Protein AF-A0AAW7X7C7-F1 (afdb_monomer_lite)

Secondary structure (DSSP, 8-state):
--S--EEEEEEEEEESSSPPSTT---EEEEEEEEEE-SSHHHHHHHHHHHHHHHS-TTEEEEEEEEEEE---SS--TT----------SS-HHHHHHHHT--S-PPP-

pLDDT: mean 92.14, std 9.25, range [47.25, 98.38]

Organism: NCBI:txid86304

Sequence (108 aa):
MNKEPFYAAKCLYRHDQLEPIESKSFVYEERIILIQADDFDSAIKKAEKEAREYADSGTVYLEYLNVFHLYEYILHNGSELYSEMRSSDLESDEYISKFYDTGCEHSQ

Foldseek 3Di:
DQLAQKKKKWWKKWFQPDDWPDPDDTDMDTDIDIAGHPDDVRRVVVNVVVLVVVCPDGMDTPPDMDMGGQSDNDDDVPGDRDDDDDDDPDDDVCVCCVPPVVVGDDDD

Structure (mmCIF, N/CA/C/O backbone):
data_AF-A0AAW7X7C7-F1
#
_entry.id   AF-A0AAW7X7C7-F1
#
loop_
_atom_site.group_PDB
_atom_site.id
_atom_site.type_symbol
_atom_site.label_atom_id
_atom_site.label_alt_id
_atom_site.label_comp_id
_atom_site.label_asym_id
_atom_site.label_entity_id
_atom_site.label_seq_id
_atom_site.pdbx_PDB_ins_code
_atom_site.Cartn_x
_atom_site.Cartn_y
_atom_site.Cartn_z
_atom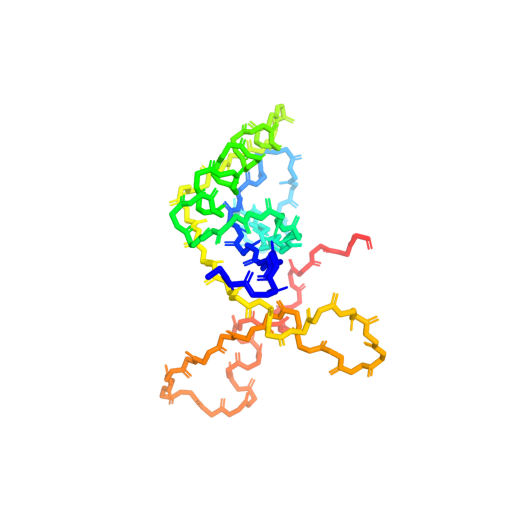_site.occupancy
_atom_site.B_iso_or_equiv
_atom_site.auth_seq_id
_atom_site.auth_comp_id
_atom_site.auth_asym_id
_atom_site.auth_atom_id
_atom_site.pdbx_PDB_model_num
ATOM 1 N N . MET A 1 1 ? -20.749 6.878 17.804 1.00 47.25 1 MET A N 1
ATOM 2 C CA . MET A 1 1 ? -19.424 6.411 18.250 1.00 47.25 1 MET A CA 1
ATOM 3 C C . MET A 1 1 ? -19.140 5.171 17.427 1.00 47.25 1 MET A C 1
ATOM 5 O O . MET A 1 1 ? -19.844 4.183 17.619 1.00 47.25 1 MET A O 1
ATOM 9 N N . ASN A 1 2 ? -18.273 5.281 16.415 1.00 51.31 2 ASN A N 1
ATOM 10 C CA . ASN A 1 2 ? -17.925 4.137 15.571 1.00 51.31 2 ASN A CA 1
ATOM 11 C C . ASN A 1 2 ? -17.322 3.064 16.481 1.00 51.31 2 ASN A C 1
ATOM 13 O O . ASN A 1 2 ? -16.465 3.367 17.308 1.00 51.31 2 ASN A O 1
ATOM 17 N N . LYS A 1 3 ? -17.869 1.847 16.430 1.00 59.78 3 LYS A N 1
ATOM 18 C CA . LYS A 1 3 ? -17.466 0.766 17.339 1.00 59.78 3 LYS A CA 1
ATOM 19 C C . LYS A 1 3 ? -16.135 0.130 16.938 1.00 59.78 3 LYS A C 1
ATOM 21 O O . LYS A 1 3 ? -15.503 -0.487 17.789 1.00 59.78 3 LYS A O 1
ATOM 26 N N . GLU A 1 4 ? -15.702 0.315 15.695 1.00 71.31 4 GLU A N 1
ATOM 27 C CA . GLU A 1 4 ? -14.445 -0.224 15.181 1.00 71.31 4 GLU A CA 1
ATOM 28 C C . GLU A 1 4 ? -13.435 0.907 14.932 1.00 71.31 4 GLU A C 1
ATOM 30 O O . GLU A 1 4 ? -13.618 1.685 13.993 1.00 71.31 4 GLU A O 1
ATOM 35 N N . PRO A 1 5 ? -12.378 1.029 15.757 1.00 85.25 5 PRO A N 1
ATOM 36 C CA . PRO A 1 5 ? -11.422 2.126 15.656 1.00 85.25 5 PRO A CA 1
ATOM 37 C C . PRO A 1 5 ? -10.255 1.823 14.705 1.00 85.25 5 PRO A C 1
ATOM 39 O O . PRO A 1 5 ? -9.243 2.511 14.775 1.00 85.25 5 PRO A O 1
ATOM 42 N N . PHE A 1 6 ? -10.316 0.771 13.887 1.00 92.88 6 PHE A N 1
ATOM 43 C CA . PHE A 1 6 ? -9.170 0.311 13.104 1.00 92.88 6 PHE A CA 1
ATOM 44 C C . PHE A 1 6 ? -9.314 0.638 11.624 1.00 92.88 6 PHE A C 1
ATOM 46 O O . PHE A 1 6 ? -10.373 0.475 11.029 1.00 92.88 6 PHE A O 1
ATOM 53 N N . TYR A 1 7 ? -8.218 1.080 11.027 1.00 94.88 7 TYR A N 1
ATOM 54 C CA . TYR A 1 7 ? -8.118 1.427 9.620 1.00 94.88 7 TYR A CA 1
ATOM 55 C C . TYR A 1 7 ? -6.813 0.858 9.075 1.00 94.88 7 TYR A C 1
ATOM 57 O O . TYR A 1 7 ? -5.805 0.866 9.777 1.00 94.88 7 TYR A O 1
ATOM 65 N N . ALA A 1 8 ? -6.802 0.388 7.837 1.00 96.38 8 ALA A N 1
ATOM 66 C CA . ALA A 1 8 ? -5.574 0.123 7.114 1.00 96.38 8 ALA A CA 1
ATOM 67 C C . ALA A 1 8 ? -5.221 1.339 6.270 1.00 96.38 8 ALA A C 1
ATOM 69 O O . ALA A 1 8 ? -6.094 1.959 5.666 1.00 96.38 8 ALA A O 1
ATOM 70 N N . ALA A 1 9 ? -3.942 1.671 6.216 1.00 97.75 9 ALA A N 1
ATOM 71 C CA . ALA A 1 9 ? -3.419 2.741 5.389 1.00 97.75 9 ALA A CA 1
ATOM 72 C C . ALA A 1 9 ? -2.394 2.163 4.416 1.00 97.75 9 ALA A C 1
ATOM 74 O O . ALA A 1 9 ? -1.348 1.684 4.850 1.00 97.75 9 ALA A O 1
ATOM 75 N N . LYS A 1 10 ? -2.709 2.202 3.116 1.00 98.00 10 LYS A N 1
ATOM 76 C CA . LYS A 1 10 ? -1.768 1.928 2.026 1.00 98.00 10 LYS A CA 1
ATOM 77 C C . LYS A 1 10 ? -1.024 3.218 1.689 1.00 98.00 10 LYS A C 1
ATOM 79 O O . LYS A 1 10 ? -1.645 4.187 1.249 1.00 98.00 10 LYS A O 1
ATOM 84 N N . CYS A 1 11 ? 0.290 3.199 1.862 1.00 97.50 11 CYS A N 1
ATOM 85 C CA . CYS A 1 11 ? 1.205 4.301 1.582 1.00 97.50 11 CYS A CA 1
ATOM 86 C C . CYS A 1 11 ? 2.189 3.891 0.480 1.00 97.50 11 CYS A C 1
ATOM 88 O O . CYS A 1 11 ? 2.562 2.718 0.395 1.00 97.50 11 CYS A O 1
ATOM 90 N N . LEU A 1 12 ? 2.627 4.852 -0.340 1.00 97.88 12 LEU A N 1
ATOM 91 C CA . LEU A 1 12 ? 3.636 4.615 -1.377 1.00 97.88 12 LEU A CA 1
ATOM 92 C C . LEU A 1 12 ? 4.947 5.329 -1.075 1.00 97.88 12 LEU A C 1
ATOM 94 O O . LEU A 1 12 ? 4.960 6.517 -0.736 1.00 97.88 12 LEU A O 1
ATOM 98 N N . TYR A 1 13 ? 6.045 4.615 -1.289 1.00 97.62 13 TYR A N 1
ATOM 99 C CA . TYR A 1 13 ? 7.394 5.119 -1.076 1.00 97.62 13 TYR A CA 1
ATOM 100 C C . TYR A 1 13 ? 8.290 4.842 -2.275 1.00 97.62 13 TYR A C 1
ATOM 102 O O . TYR A 1 13 ? 8.081 3.874 -3.005 1.00 97.62 13 TYR A O 1
ATOM 110 N N . ARG A 1 14 ? 9.319 5.671 -2.456 1.00 97.44 14 ARG A N 1
ATOM 111 C CA . ARG A 1 14 ? 10.467 5.382 -3.321 1.00 97.44 14 ARG A CA 1
ATOM 112 C C . ARG A 1 14 ? 11.701 5.158 -2.457 1.00 97.44 14 ARG A C 1
ATOM 114 O O . ARG A 1 14 ? 11.983 5.973 -1.585 1.00 97.44 14 ARG A O 1
ATOM 121 N N . HIS A 1 15 ? 12.444 4.098 -2.731 1.00 96.25 15 HIS A N 1
ATOM 122 C CA . HIS A 1 15 ? 13.728 3.823 -2.093 1.00 96.25 15 HIS A CA 1
ATOM 123 C C . HIS A 1 15 ? 14.858 4.409 -2.939 1.00 96.25 15 HIS A C 1
ATOM 125 O O . HIS A 1 15 ? 15.020 4.040 -4.100 1.00 96.25 15 HIS A O 1
ATOM 131 N N . ASP A 1 16 ? 15.639 5.313 -2.354 1.00 94.06 16 ASP A N 1
ATOM 132 C CA . ASP A 1 16 ? 16.773 5.983 -3.012 1.00 94.06 16 ASP A CA 1
ATOM 133 C C . ASP A 1 16 ? 18.099 5.226 -2.809 1.00 94.06 16 ASP A C 1
ATOM 135 O O . ASP A 1 16 ? 19.098 5.527 -3.457 1.00 94.06 16 ASP A O 1
ATOM 139 N N . GLN A 1 17 ? 18.113 4.250 -1.899 1.00 92.12 17 GLN A N 1
ATOM 140 C CA . GLN A 1 17 ? 19.293 3.463 -1.521 1.00 92.12 17 GLN A CA 1
ATOM 141 C C . GLN A 1 17 ? 19.277 2.020 -2.037 1.00 92.12 17 GLN A C 1
ATOM 143 O O . GLN A 1 17 ? 20.265 1.303 -1.882 1.00 92.12 17 GLN A O 1
ATOM 148 N N . LEU A 1 18 ? 18.153 1.576 -2.603 1.00 93.62 18 LEU A N 1
ATOM 149 C CA . LEU A 1 18 ? 18.020 0.240 -3.171 1.00 93.62 18 LEU A CA 1
ATOM 150 C C . LEU A 1 18 ? 18.321 0.283 -4.668 1.00 93.62 18 LEU A C 1
ATOM 152 O O . LEU A 1 18 ? 17.794 1.124 -5.392 1.00 93.62 18 LEU A O 1
ATOM 156 N N . GLU A 1 19 ? 19.149 -0.655 -5.121 1.00 94.12 19 GLU A N 1
ATOM 157 C CA . GLU A 1 19 ? 19.443 -0.836 -6.541 1.00 94.12 19 GLU A CA 1
ATOM 158 C C . GLU A 1 19 ? 18.248 -1.505 -7.240 1.00 94.12 19 GLU A C 1
ATOM 160 O O . GLU A 1 19 ? 17.826 -2.581 -6.802 1.00 94.12 19 GLU A O 1
ATOM 165 N N . PRO A 1 20 ? 17.698 -0.911 -8.314 1.00 94.81 20 PRO A N 1
ATOM 166 C CA . PRO A 1 20 ? 16.621 -1.525 -9.080 1.00 94.81 20 PRO A CA 1
ATOM 167 C C . PRO A 1 20 ? 17.047 -2.840 -9.745 1.00 94.81 20 PRO A C 1
ATOM 169 O O . PRO A 1 20 ? 18.184 -3.003 -10.186 1.00 94.81 20 PRO A O 1
ATOM 172 N N . ILE A 1 21 ? 16.098 -3.767 -9.870 1.00 94.06 21 ILE A N 1
ATOM 173 C CA . ILE A 1 21 ? 16.278 -5.028 -10.600 1.00 94.06 21 ILE A CA 1
ATOM 174 C C . ILE A 1 21 ? 16.135 -4.793 -12.116 1.00 94.06 21 ILE A C 1
ATOM 176 O O . ILE A 1 21 ? 15.368 -3.940 -12.565 1.00 94.06 21 ILE A O 1
ATOM 180 N N . GLU A 1 22 ? 16.871 -5.573 -12.916 1.00 87.75 22 GLU A N 1
ATOM 181 C CA . GLU A 1 22 ? 16.852 -5.531 -14.385 1.00 87.75 22 GLU A CA 1
ATOM 182 C C . GLU A 1 22 ? 17.073 -4.116 -14.965 1.00 87.75 22 GLU A C 1
ATOM 184 O O . GLU A 1 22 ? 17.983 -3.398 -14.562 1.00 87.75 22 GLU A O 1
ATOM 189 N N . SER A 1 23 ? 16.283 -3.715 -15.965 1.00 87.31 23 SER A N 1
ATOM 190 C CA . SER A 1 23 ? 16.358 -2.414 -16.630 1.00 87.31 23 SER A CA 1
ATOM 191 C C . SER A 1 23 ? 15.435 -1.370 -15.988 1.00 87.31 23 SER A C 1
ATOM 193 O O . SER A 1 23 ? 14.983 -0.450 -16.677 1.00 87.31 23 SER A O 1
ATOM 195 N N . LYS A 1 24 ? 15.064 -1.535 -14.711 1.00 94.12 24 LYS A N 1
ATOM 196 C CA . LYS A 1 24 ? 14.233 -0.562 -13.988 1.00 94.12 24 LYS A CA 1
ATOM 197 C C . LYS A 1 24 ? 15.088 0.603 -13.485 1.00 94.12 24 LYS A C 1
ATOM 199 O O . LYS A 1 24 ? 16.304 0.510 -13.385 1.00 94.12 24 LYS A O 1
ATOM 204 N N . SER A 1 25 ? 14.440 1.732 -13.200 1.00 95.25 25 SER A N 1
ATOM 205 C CA . SER A 1 25 ? 15.128 2.961 -12.769 1.00 95.25 25 SER A CA 1
ATOM 206 C C . SER A 1 25 ? 14.902 3.318 -11.303 1.00 95.25 25 SER A C 1
ATOM 208 O O . SER A 1 25 ? 15.656 4.115 -10.760 1.00 95.25 25 SER A O 1
ATOM 210 N N . PHE A 1 26 ? 13.868 2.762 -10.672 1.00 96.62 26 PHE A N 1
ATOM 211 C CA . PHE A 1 26 ? 13.460 3.110 -9.314 1.00 96.62 26 PHE A CA 1
ATOM 212 C C . PHE A 1 26 ? 12.930 1.876 -8.594 1.00 96.62 26 PHE A C 1
ATOM 214 O O . PHE A 1 26 ? 12.346 0.997 -9.232 1.00 96.62 26 PHE A O 1
ATOM 221 N N . VAL A 1 27 ? 13.081 1.862 -7.271 1.00 96.88 27 VAL A N 1
ATOM 222 C CA . VAL A 1 27 ? 12.449 0.885 -6.384 1.00 96.88 27 VAL A CA 1
ATOM 223 C C . VAL A 1 27 ? 11.315 1.583 -5.644 1.00 96.88 27 VAL A C 1
ATOM 225 O O . VAL A 1 27 ? 11.532 2.599 -4.980 1.00 96.88 27 VAL A O 1
ATOM 228 N N . TYR A 1 28 ? 10.102 1.056 -5.786 1.00 96.69 28 TYR A N 1
ATOM 229 C CA . TYR A 1 28 ? 8.915 1.549 -5.095 1.00 96.69 28 TYR A CA 1
ATOM 230 C C . TYR A 1 28 ? 8.413 0.508 -4.102 1.00 96.69 28 TYR A C 1
ATOM 232 O O . TYR A 1 28 ? 8.523 -0.690 -4.346 1.00 96.69 28 TYR A O 1
ATOM 240 N N . GLU A 1 29 ? 7.833 0.976 -3.003 1.00 96.31 29 GLU A N 1
ATOM 241 C CA . GLU A 1 29 ? 7.196 0.132 -1.998 1.00 96.31 29 GLU A CA 1
ATOM 242 C C . GLU A 1 29 ? 5.743 0.561 -1.813 1.00 96.31 29 GLU A 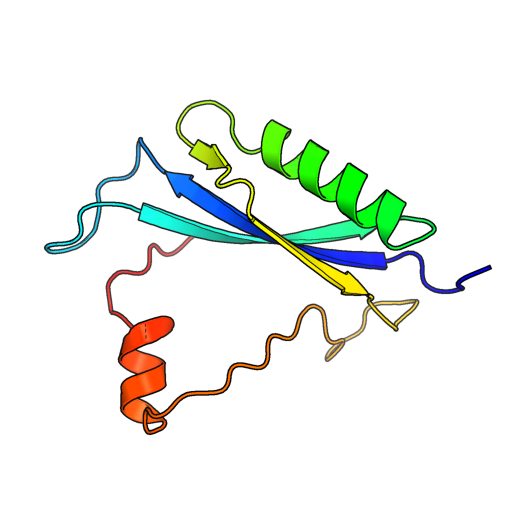C 1
ATOM 244 O O . GLU A 1 29 ? 5.460 1.739 -1.576 1.00 96.31 29 GLU A O 1
ATOM 249 N N . GLU A 1 30 ? 4.833 -0.412 -1.876 1.00 96.00 30 GLU A N 1
ATOM 250 C CA . GLU A 1 30 ? 3.496 -0.276 -1.308 1.00 96.00 30 GLU A CA 1
ATOM 251 C C . GLU A 1 30 ? 3.506 -0.876 0.100 1.00 96.00 30 GLU A C 1
ATOM 253 O O . GLU A 1 30 ? 3.695 -2.081 0.267 1.00 96.00 30 GLU A O 1
ATOM 258 N N . ARG A 1 31 ? 3.290 -0.047 1.124 1.00 95.62 31 ARG A N 1
ATOM 259 C CA . ARG A 1 31 ? 3.260 -0.495 2.522 1.00 95.62 31 ARG A CA 1
ATOM 260 C C . ARG A 1 31 ? 1.863 -0.301 3.084 1.00 95.62 31 ARG A C 1
ATOM 262 O O . ARG A 1 31 ? 1.303 0.788 2.975 1.00 95.62 31 ARG A O 1
ATOM 269 N N . ILE A 1 32 ? 1.313 -1.345 3.698 1.00 96.94 32 ILE A N 1
ATOM 270 C CA . ILE A 1 32 ? 0.006 -1.304 4.360 1.00 96.94 32 ILE A CA 1
ATOM 271 C C . ILE A 1 32 ? 0.220 -1.423 5.864 1.00 96.94 32 ILE A C 1
ATOM 273 O O . ILE A 1 32 ? 0.847 -2.375 6.329 1.00 96.94 32 ILE A O 1
ATOM 277 N N . ILE A 1 33 ? -0.308 -0.468 6.626 1.00 95.56 33 ILE A N 1
ATOM 278 C CA . ILE A 1 33 ? -0.185 -0.441 8.087 1.00 95.56 33 ILE A CA 1
ATOM 279 C C . ILE A 1 33 ? -1.541 -0.322 8.778 1.00 95.56 33 ILE A C 1
ATOM 281 O O . ILE A 1 33 ? -2.492 0.217 8.217 1.00 95.56 33 ILE A O 1
ATOM 285 N N . LEU A 1 34 ? -1.613 -0.794 10.023 1.00 95.00 34 LEU A N 1
ATOM 286 C CA . LEU A 1 34 ? -2.790 -0.656 10.877 1.00 95.00 34 LEU A CA 1
ATOM 287 C C . LEU A 1 34 ? -2.746 0.671 11.647 1.00 95.00 34 LEU A C 1
ATOM 289 O O . LEU A 1 34 ? -1.780 0.965 12.349 1.00 95.00 34 LEU A O 1
ATOM 293 N N . ILE A 1 35 ? -3.829 1.435 11.578 1.00 96.06 35 ILE A N 1
ATOM 294 C CA . ILE A 1 35 ? -4.032 2.704 12.271 1.00 96.06 35 ILE A CA 1
ATOM 295 C C . ILE A 1 35 ? -5.234 2.586 13.196 1.00 96.06 35 ILE A C 1
ATOM 297 O O . ILE A 1 35 ? -6.325 2.214 12.773 1.00 96.06 35 ILE A O 1
ATOM 301 N N . GLN A 1 36 ? -5.052 2.970 14.459 1.00 93.69 36 GLN A N 1
ATOM 302 C CA . GLN A 1 36 ? -6.161 3.132 15.392 1.00 93.69 36 GLN A CA 1
ATOM 303 C C . GLN A 1 36 ? -6.606 4.602 15.450 1.00 93.69 36 GLN A C 1
ATOM 305 O O . GLN A 1 36 ? -5.814 5.483 15.805 1.00 93.69 36 GLN A O 1
ATOM 310 N N . ALA A 1 37 ? -7.866 4.896 15.140 1.00 94.06 37 ALA A N 1
ATOM 311 C CA . ALA A 1 37 ? -8.439 6.240 15.124 1.00 94.06 37 ALA A CA 1
ATOM 312 C C . ALA A 1 37 ? -9.955 6.233 15.380 1.00 94.06 37 ALA A C 1
ATOM 314 O O . ALA A 1 37 ? -10.619 5.215 15.220 1.00 94.06 37 ALA A O 1
ATOM 315 N N . ASP A 1 38 ? -10.504 7.384 15.766 1.00 91.94 38 ASP A N 1
ATOM 316 C CA . ASP A 1 38 ? -11.938 7.516 16.060 1.00 91.94 38 ASP A CA 1
ATOM 317 C C . ASP A 1 38 ? -12.788 7.697 14.788 1.00 91.94 38 ASP A C 1
ATOM 319 O O . ASP A 1 38 ? -13.970 7.345 14.759 1.00 91.94 38 ASP A O 1
ATOM 323 N N . ASP A 1 39 ? -12.176 8.222 13.725 1.00 92.44 39 ASP A N 1
ATOM 324 C CA . ASP A 1 39 ? -12.783 8.515 12.429 1.00 92.44 39 ASP A CA 1
ATOM 325 C C . ASP A 1 39 ? -11.732 8.496 11.301 1.00 92.44 39 ASP A C 1
ATOM 327 O O . ASP A 1 39 ? -10.523 8.421 11.548 1.00 92.44 39 ASP A O 1
ATOM 331 N N . PHE A 1 40 ? -12.207 8.566 10.053 1.00 94.00 40 PHE A N 1
ATOM 332 C CA . PHE A 1 40 ? -11.370 8.579 8.850 1.00 94.00 40 PHE A CA 1
ATOM 333 C C . PHE A 1 40 ? -10.392 9.757 8.813 1.00 94.00 40 PHE A C 1
ATOM 335 O O . PHE A 1 40 ? -9.227 9.560 8.484 1.00 94.00 40 PHE A O 1
ATOM 342 N N . ASP A 1 41 ? -10.823 10.967 9.176 1.00 95.75 41 ASP A N 1
ATOM 343 C CA . ASP A 1 41 ? -9.956 12.153 9.147 1.00 95.75 41 ASP A CA 1
ATOM 344 C C . ASP A 1 41 ? -8.777 12.002 10.113 1.00 95.75 41 ASP A C 1
ATOM 346 O O . ASP A 1 41 ? -7.634 12.358 9.805 1.00 95.75 41 ASP A O 1
ATOM 350 N N . SER A 1 42 ? -9.041 11.453 11.296 1.00 96.25 42 SER A N 1
ATOM 351 C CA . SER A 1 42 ? -8.024 11.135 12.289 1.00 96.25 42 SER A CA 1
ATOM 352 C C . SER A 1 42 ? -7.134 9.985 11.825 1.00 96.25 42 SER A C 1
ATOM 354 O O . SER A 1 42 ? -5.926 10.034 12.061 1.00 96.25 42 SER A O 1
ATOM 356 N N . ALA A 1 43 ? -7.693 8.975 11.150 1.00 96.56 43 ALA A N 1
ATOM 357 C CA . ALA A 1 43 ? -6.926 7.878 10.565 1.00 96.56 43 ALA A CA 1
ATOM 358 C C . ALA A 1 43 ? -5.953 8.389 9.497 1.00 96.56 43 ALA A C 1
ATOM 360 O O . ALA A 1 43 ? -4.768 8.076 9.563 1.00 96.56 43 ALA A O 1
ATOM 361 N N . ILE A 1 44 ? -6.422 9.249 8.589 1.00 97.25 44 ILE A N 1
ATOM 362 C CA . ILE A 1 44 ? -5.616 9.890 7.543 1.00 97.25 44 ILE A CA 1
ATOM 363 C C . ILE A 1 44 ? -4.466 10.680 8.167 1.00 97.25 44 ILE A C 1
ATOM 365 O O . ILE A 1 44 ? -3.307 10.426 7.855 1.00 97.25 44 ILE A O 1
ATOM 369 N N . LYS A 1 45 ? -4.751 11.581 9.116 1.00 97.81 45 LYS A N 1
ATOM 370 C CA . LYS A 1 45 ? -3.709 12.395 9.770 1.00 97.81 45 LYS A CA 1
ATOM 371 C C . LYS A 1 45 ? -2.654 11.543 10.475 1.00 97.81 45 LYS A C 1
ATOM 373 O O . LYS A 1 45 ? -1.469 11.870 10.426 1.00 97.81 45 LYS A O 1
ATOM 378 N N . LYS A 1 46 ? -3.074 10.467 11.152 1.00 97.94 46 LYS A N 1
ATOM 379 C CA . LYS A 1 46 ? -2.153 9.535 11.819 1.00 97.94 46 LYS A CA 1
ATOM 380 C C . LYS A 1 46 ? -1.321 8.751 10.804 1.00 97.94 46 LYS A C 1
ATOM 382 O O . LYS A 1 46 ? -0.115 8.653 10.997 1.00 97.94 46 LYS A O 1
ATOM 387 N N . ALA A 1 47 ? -1.941 8.256 9.735 1.00 97.75 47 ALA A N 1
ATOM 388 C CA . ALA A 1 47 ? -1.269 7.529 8.664 1.00 97.75 47 ALA A CA 1
ATOM 389 C C . ALA A 1 47 ? -0.245 8.401 7.933 1.00 97.75 47 ALA A C 1
ATOM 391 O O . ALA A 1 47 ? 0.890 7.985 7.756 1.00 97.75 47 ALA A O 1
ATOM 392 N N . GLU A 1 48 ? -0.596 9.636 7.571 1.00 97.50 48 GLU A N 1
ATOM 393 C CA . GLU A 1 48 ? 0.355 10.546 6.932 1.00 97.50 48 GLU A CA 1
ATOM 394 C C . GLU A 1 48 ? 1.528 10.897 7.848 1.00 97.50 48 GLU A C 1
ATOM 396 O O . GLU A 1 48 ? 2.648 11.088 7.380 1.00 97.50 48 GLU A O 1
ATOM 401 N N . LYS A 1 49 ? 1.272 11.055 9.152 1.00 97.06 49 LYS A N 1
ATOM 402 C CA . LYS A 1 49 ? 2.340 11.292 10.120 1.00 97.06 49 LYS A CA 1
ATOM 403 C C . LYS A 1 49 ? 3.283 10.087 10.167 1.00 97.06 49 LYS A C 1
ATOM 405 O O . LYS A 1 49 ? 4.483 10.289 10.030 1.00 97.06 49 LYS A O 1
ATOM 410 N N . GLU A 1 50 ? 2.743 8.877 10.309 1.00 96.75 50 GLU A N 1
ATOM 411 C CA . GLU A 1 50 ? 3.533 7.639 10.297 1.00 96.75 50 GLU A CA 1
ATOM 412 C C . GLU A 1 50 ? 4.323 7.496 8.993 1.00 96.75 50 GLU A C 1
ATOM 414 O O . GLU A 1 50 ? 5.514 7.218 9.041 1.00 96.75 50 GLU A O 1
ATOM 419 N N . ALA A 1 51 ? 3.709 7.785 7.845 1.00 96.69 51 ALA A N 1
ATOM 420 C CA . ALA A 1 51 ? 4.370 7.674 6.552 1.00 96.69 51 ALA A CA 1
ATOM 421 C C . ALA A 1 51 ? 5.543 8.651 6.405 1.00 96.69 51 ALA A C 1
ATOM 423 O O . ALA A 1 51 ? 6.603 8.290 5.895 1.00 96.69 51 ALA A O 1
ATOM 424 N N . ARG A 1 52 ? 5.386 9.888 6.892 1.00 95.94 52 ARG A N 1
ATOM 425 C CA . ARG A 1 52 ? 6.483 10.867 6.936 1.00 95.94 52 ARG A CA 1
ATOM 426 C C . ARG A 1 52 ? 7.583 10.463 7.918 1.00 95.94 52 ARG A C 1
ATOM 428 O O . ARG A 1 52 ? 8.737 10.776 7.662 1.00 95.94 52 ARG A O 1
ATOM 435 N N . GLU A 1 53 ? 7.237 9.807 9.024 1.00 94.50 53 GLU A N 1
ATOM 436 C CA . GLU A 1 53 ? 8.211 9.277 9.987 1.00 94.50 53 GLU A CA 1
ATOM 437 C C . GLU A 1 53 ? 8.962 8.061 9.421 1.00 94.50 53 GLU A C 1
ATOM 439 O O . GLU A 1 53 ? 10.163 7.956 9.632 1.00 94.50 53 GLU A O 1
ATOM 444 N N . TYR A 1 54 ? 8.288 7.183 8.669 1.00 94.00 54 TYR A N 1
ATOM 445 C CA . TYR A 1 54 ? 8.910 6.040 7.992 1.00 94.00 54 TYR A CA 1
ATOM 446 C C . TYR A 1 54 ? 9.816 6.458 6.832 1.00 94.00 54 TYR A C 1
ATOM 448 O O . TYR A 1 54 ? 10.836 5.819 6.584 1.00 94.00 54 TYR A O 1
ATOM 456 N N . ALA A 1 55 ? 9.459 7.524 6.114 1.00 93.62 55 ALA A N 1
ATOM 457 C CA . ALA A 1 55 ? 10.322 8.137 5.113 1.00 93.62 55 ALA A CA 1
ATOM 458 C C . ALA A 1 55 ? 11.473 8.916 5.773 1.00 93.62 55 ALA A C 1
ATOM 460 O O . ALA A 1 55 ? 11.596 10.134 5.627 1.00 93.62 55 ALA A O 1
ATOM 461 N N . ASP A 1 56 ? 12.313 8.201 6.518 1.00 82.12 56 ASP A N 1
ATOM 462 C CA . ASP A 1 56 ? 13.623 8.654 6.958 1.00 82.12 56 ASP A CA 1
ATOM 463 C C . ASP A 1 56 ? 14.739 7.957 6.151 1.00 82.12 56 ASP A C 1
ATOM 465 O O . ASP A 1 56 ? 14.482 7.093 5.313 1.00 82.12 56 ASP A O 1
ATOM 469 N N . SER A 1 57 ? 15.974 8.448 6.314 1.00 68.06 57 SER A N 1
ATOM 470 C CA . SER A 1 57 ? 17.229 7.984 5.690 1.00 68.06 57 SER A CA 1
ATOM 471 C C . SER A 1 57 ? 17.117 6.905 4.592 1.00 68.06 57 SER A C 1
ATOM 473 O O . SER A 1 57 ? 17.308 5.717 4.836 1.00 68.06 57 SER A O 1
ATOM 475 N N . GLY A 1 58 ? 16.894 7.354 3.349 1.00 88.25 58 GLY A N 1
ATOM 476 C CA . GLY A 1 58 ? 16.968 6.521 2.141 1.00 88.25 58 GLY A CA 1
ATOM 477 C C . GLY A 1 58 ? 15.622 6.143 1.520 1.00 88.25 58 GLY A C 1
ATOM 478 O O . GLY A 1 58 ? 15.612 5.501 0.467 1.00 88.25 58 GLY A O 1
ATOM 479 N N . THR A 1 59 ? 14.516 6.604 2.108 1.00 95.06 59 THR A N 1
ATOM 480 C CA . THR A 1 59 ? 13.163 6.415 1.578 1.00 95.06 59 THR A CA 1
ATOM 481 C C . THR A 1 59 ? 12.417 7.746 1.468 1.00 95.06 59 THR A C 1
ATOM 483 O O . THR A 1 59 ? 12.488 8.596 2.352 1.00 95.06 59 THR A O 1
ATOM 486 N N . VAL A 1 60 ? 11.674 7.932 0.377 1.00 96.94 60 VAL A N 1
ATOM 487 C CA . VAL A 1 60 ? 10.855 9.120 0.102 1.00 96.94 60 VAL A CA 1
ATOM 488 C C . VAL A 1 60 ? 9.385 8.728 0.099 1.00 96.94 60 VAL A C 1
ATOM 490 O O . VAL A 1 60 ? 8.959 7.929 -0.733 1.00 96.94 60 VAL A O 1
ATOM 493 N N . TYR A 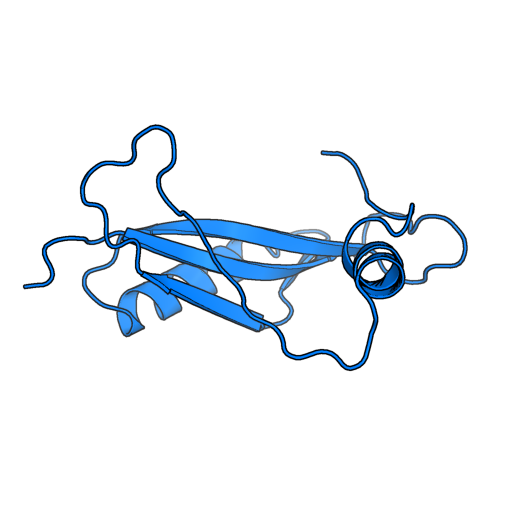1 61 ? 8.593 9.318 0.993 1.00 97.69 61 TYR A N 1
ATOM 494 C CA . TYR A 1 61 ? 7.136 9.201 0.956 1.00 97.69 61 TYR A CA 1
ATOM 495 C C . TYR A 1 61 ? 6.574 9.983 -0.236 1.00 97.69 61 TYR A C 1
ATOM 497 O O . TYR A 1 61 ? 6.874 11.164 -0.404 1.00 97.69 61 TYR A O 1
ATOM 505 N N . LEU A 1 62 ? 5.747 9.336 -1.061 1.00 98.12 62 LEU A N 1
ATOM 506 C CA . LEU A 1 62 ? 5.215 9.911 -2.304 1.00 98.12 62 LEU A CA 1
ATOM 507 C C . 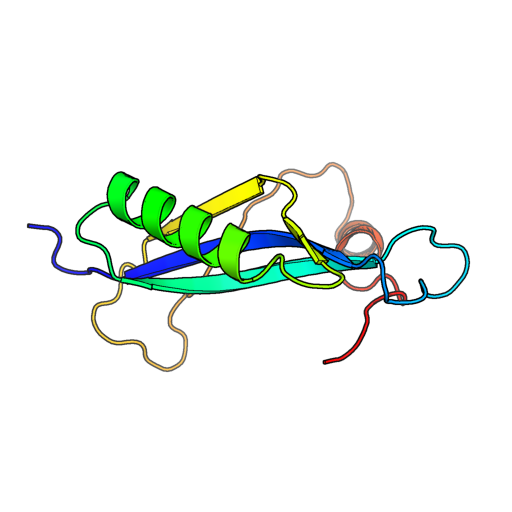LEU A 1 62 ? 3.921 10.715 -2.117 1.00 98.12 62 LEU A C 1
ATOM 509 O O . LEU A 1 62 ? 3.243 11.011 -3.096 1.00 98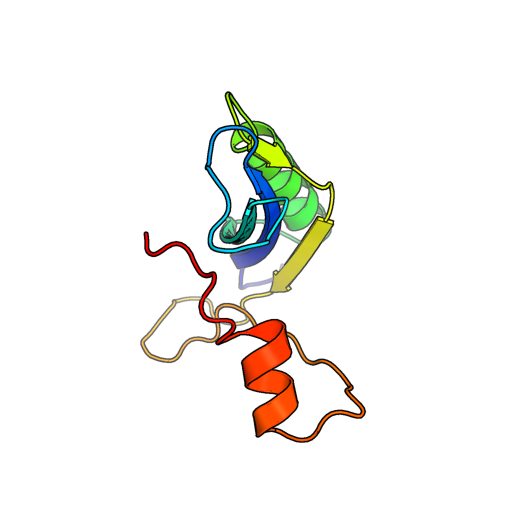.12 62 LEU A O 1
ATOM 513 N N . GLU A 1 63 ? 3.557 11.029 -0.871 1.00 97.25 63 GLU A N 1
ATOM 514 C CA . GLU A 1 63 ? 2.321 11.745 -0.515 1.00 97.25 63 GLU A CA 1
ATOM 515 C C . GLU A 1 63 ? 1.037 11.080 -1.042 1.00 97.25 63 GLU A C 1
ATOM 517 O O . GLU A 1 63 ? -0.012 11.711 -1.156 1.00 97.25 63 GLU A O 1
ATOM 522 N N . TYR A 1 64 ? 1.108 9.778 -1.327 1.00 97.44 64 TYR A N 1
ATOM 523 C CA . TYR A 1 64 ? -0.044 8.958 -1.665 1.00 97.44 64 TYR A CA 1
ATOM 524 C C . TYR A 1 64 ? -0.462 8.123 -0.461 1.00 97.44 64 TYR A C 1
ATOM 526 O O . TYR A 1 64 ? 0.333 7.345 0.073 1.00 97.44 64 TYR A O 1
ATOM 534 N N . LEU A 1 65 ? -1.739 8.240 -0.106 1.00 96.75 65 LEU A N 1
ATOM 535 C CA . LEU A 1 65 ? -2.368 7.510 0.979 1.00 96.75 65 LEU A CA 1
ATOM 536 C C . LEU A 1 65 ? -3.764 7.042 0.560 1.00 96.75 65 LEU A C 1
ATOM 538 O O . LEU A 1 65 ? -4.569 7.829 0.060 1.00 96.75 65 LEU A O 1
ATOM 542 N N . ASN A 1 66 ? -4.070 5.777 0.833 1.00 96.88 66 ASN A N 1
ATOM 543 C CA . ASN A 1 66 ? -5.412 5.217 0.722 1.00 96.88 66 ASN A CA 1
ATOM 544 C C . ASN A 1 66 ? -5.792 4.539 2.045 1.00 96.88 66 ASN A C 1
ATOM 546 O O . ASN A 1 66 ? -5.096 3.630 2.499 1.00 96.88 66 ASN A O 1
ATOM 550 N N . VAL A 1 67 ? -6.877 5.004 2.667 1.00 96.44 67 VAL A N 1
ATOM 551 C CA . VAL A 1 67 ? -7.347 4.512 3.965 1.00 96.44 67 VAL A CA 1
ATOM 552 C C . VAL A 1 67 ? -8.585 3.641 3.785 1.00 96.44 67 VAL A C 1
ATOM 554 O O . VAL A 1 67 ? -9.578 4.062 3.196 1.00 96.44 67 VAL A O 1
ATOM 557 N N . PHE A 1 68 ? -8.537 2.448 4.363 1.00 95.19 68 PHE A N 1
ATOM 558 C CA . PHE A 1 68 ? -9.605 1.460 4.378 1.00 95.19 68 PHE A CA 1
ATOM 559 C C . PHE A 1 68 ? -10.083 1.250 5.819 1.00 95.19 68 PHE A C 1
ATOM 561 O O . PHE A 1 68 ? -9.270 1.033 6.713 1.00 95.19 68 PHE A O 1
ATOM 568 N N . HIS A 1 69 ? -11.390 1.343 6.074 1.00 93.31 69 HIS A N 1
ATOM 569 C CA . HIS A 1 69 ? -11.949 1.087 7.408 1.00 93.31 69 HIS A CA 1
ATOM 570 C C . HIS A 1 69 ? -12.072 -0.415 7.639 1.00 93.31 69 HIS A C 1
ATOM 572 O O . HIS A 1 69 ? -12.687 -1.115 6.838 1.00 93.31 69 HIS A O 1
ATOM 578 N N . LEU A 1 70 ? -11.495 -0.907 8.735 1.00 91.44 70 LEU A N 1
ATOM 579 C CA . LEU A 1 70 ? -11.680 -2.291 9.150 1.00 91.44 70 LEU A CA 1
ATOM 580 C C . LEU A 1 70 ? -13.012 -2.369 9.885 1.00 91.44 70 LEU A C 1
ATOM 582 O O . LEU A 1 70 ? -13.141 -1.906 11.017 1.00 91.44 70 LEU A O 1
ATOM 586 N N . TYR A 1 71 ? -13.985 -3.003 9.241 1.00 81.50 71 TYR A N 1
ATOM 587 C CA . TYR A 1 71 ? -15.327 -3.228 9.786 1.00 81.50 71 TYR A CA 1
ATOM 588 C C . TYR A 1 71 ? -15.367 -4.305 10.885 1.00 81.50 71 TYR A C 1
ATOM 590 O O . TYR A 1 71 ? -16.438 -4.697 11.345 1.00 81.50 71 TYR A O 1
ATOM 598 N N . GLU A 1 72 ? -14.206 -4.813 11.306 1.00 77.81 72 GLU A N 1
ATOM 599 C CA . GLU A 1 72 ? -14.082 -5.851 12.320 1.00 77.81 72 GLU A CA 1
ATOM 600 C C . GLU A 1 72 ? -13.443 -5.317 13.605 1.00 77.81 72 GLU A C 1
ATOM 602 O O . GLU A 1 72 ? -12.369 -4.715 13.606 1.00 77.81 72 GLU A O 1
ATOM 607 N N . TYR A 1 73 ? -14.102 -5.577 14.738 1.00 71.38 73 TYR A N 1
ATOM 608 C CA . TYR A 1 73 ? -13.618 -5.165 16.058 1.00 71.38 73 TYR A CA 1
ATOM 609 C C . TYR A 1 73 ? -12.420 -6.000 16.545 1.00 71.38 73 TYR A C 1
ATOM 611 O O . TYR A 1 73 ? -11.549 -5.492 17.252 1.00 71.38 73 TYR A O 1
ATOM 619 N N . ILE A 1 74 ? -12.382 -7.286 16.182 1.00 79.19 74 ILE A N 1
ATOM 620 C CA . ILE A 1 74 ? -11.304 -8.226 16.508 1.00 79.19 74 ILE A CA 1
ATOM 621 C C . ILE A 1 74 ? -10.895 -8.900 15.209 1.00 79.19 74 ILE A C 1
ATOM 623 O O . ILE A 1 74 ? -11.714 -9.581 14.600 1.00 79.19 74 ILE A O 1
ATOM 627 N N . LEU A 1 75 ? -9.625 -8.750 14.837 1.00 84.25 75 LEU A N 1
ATOM 628 C CA . LEU A 1 75 ? -9.051 -9.468 13.708 1.00 84.25 75 LEU A CA 1
ATOM 629 C C . LEU A 1 75 ? -9.023 -10.973 13.994 1.00 84.25 75 LEU A C 1
ATOM 631 O O . LEU A 1 75 ? -8.543 -11.422 15.038 1.00 84.25 75 LEU A O 1
ATOM 635 N N . HIS A 1 76 ? -9.515 -11.746 13.042 1.00 87.31 76 HIS A N 1
ATOM 636 C CA . HIS A 1 76 ? -9.502 -13.195 13.019 1.00 87.31 76 HIS A CA 1
ATOM 637 C C . HIS A 1 76 ? -8.937 -13.706 11.688 1.00 87.31 76 HIS A C 1
ATOM 639 O O . HIS A 1 76 ? -8.617 -12.956 10.766 1.00 87.31 76 HIS A O 1
ATOM 645 N N . ASN A 1 77 ? -8.796 -15.025 11.566 1.00 91.75 77 ASN A N 1
ATOM 646 C CA . ASN A 1 77 ? -8.411 -15.616 10.289 1.00 91.75 77 ASN A CA 1
ATOM 647 C C . ASN A 1 77 ? -9.454 -15.259 9.223 1.00 91.75 77 ASN A C 1
ATOM 649 O O . ASN A 1 77 ? -10.645 -15.496 9.423 1.00 91.75 77 ASN A O 1
ATOM 653 N N . GLY A 1 78 ? -8.996 -14.697 8.106 1.00 89.94 78 GLY A N 1
ATOM 654 C CA . GLY A 1 78 ? -9.854 -14.267 7.003 1.00 89.94 78 GLY A CA 1
ATOM 655 C C . GLY A 1 78 ? -10.400 -12.841 7.109 1.00 89.94 78 GLY A C 1
ATOM 656 O O . GLY A 1 78 ? -11.117 -12.442 6.198 1.00 89.94 78 GLY A O 1
ATOM 657 N N . SER A 1 79 ? -10.066 -12.077 8.156 1.00 90.69 79 SER A N 1
ATOM 658 C CA . SER A 1 79 ? -10.415 -10.654 8.224 1.00 90.69 79 SER A CA 1
ATOM 659 C C . SER A 1 79 ? -9.814 -9.890 7.052 1.00 90.69 79 SER A C 1
ATOM 661 O O . SER A 1 79 ? -8.613 -9.994 6.781 1.00 90.69 79 SER A O 1
ATOM 663 N N . GLU A 1 80 ? -10.635 -9.093 6.376 1.00 91.75 80 GLU A N 1
ATOM 664 C CA . GLU A 1 80 ? -10.160 -8.226 5.304 1.00 91.75 80 GLU A CA 1
ATOM 665 C C . GLU A 1 80 ? -9.405 -7.034 5.902 1.00 91.75 80 GLU A C 1
ATOM 667 O O . GLU A 1 80 ? -9.965 -6.220 6.636 1.00 91.75 80 GLU A O 1
ATOM 672 N N . LEU A 1 81 ? -8.109 -6.943 5.598 1.00 91.69 81 LEU A N 1
ATOM 673 C CA . LEU A 1 81 ? -7.266 -5.842 6.065 1.00 91.69 81 LEU A CA 1
ATOM 674 C C . LEU A 1 81 ? -7.234 -4.689 5.066 1.00 91.69 81 LEU A C 1
ATOM 676 O O . LEU A 1 81 ? -7.095 -3.544 5.471 1.00 91.69 81 LEU A O 1
ATOM 680 N N . TYR A 1 82 ? -7.341 -4.977 3.772 1.00 93.44 82 TYR A N 1
ATOM 681 C CA . TYR A 1 82 ? -7.300 -3.980 2.712 1.00 93.44 82 TYR A CA 1
ATOM 682 C C . TYR A 1 82 ? -7.879 -4.561 1.422 1.00 93.44 82 TYR A C 1
ATOM 684 O O . TYR A 1 82 ? -7.683 -5.743 1.138 1.00 93.44 82 TYR A O 1
ATOM 692 N N . SER A 1 83 ? -8.537 -3.719 0.626 1.00 92.00 83 SER A N 1
ATOM 693 C CA . SER A 1 83 ? -9.079 -4.092 -0.679 1.00 92.00 83 SER A CA 1
ATOM 694 C C . SER A 1 83 ? -9.029 -2.898 -1.629 1.00 92.00 83 SER A C 1
ATOM 696 O O . SER A 1 83 ? -9.472 -1.801 -1.285 1.00 92.00 83 SER A O 1
ATOM 698 N N . GLU A 1 84 ? -8.488 -3.102 -2.831 1.00 92.88 84 GLU A N 1
ATOM 699 C CA . GLU A 1 84 ? -8.468 -2.105 -3.903 1.00 92.88 84 GLU A CA 1
ATOM 700 C C . GLU A 1 84 ? -9.083 -2.719 -5.158 1.00 92.88 84 GLU A C 1
ATOM 702 O O . GLU A 1 84 ? -8.579 -3.700 -5.704 1.00 92.88 84 GLU A O 1
ATOM 707 N N . MET A 1 85 ? -10.171 -2.120 -5.636 1.00 94.50 85 MET A N 1
ATOM 708 C CA . MET A 1 85 ? -10.781 -2.491 -6.908 1.00 94.50 85 MET A CA 1
ATOM 709 C C . MET A 1 85 ? -10.328 -1.521 -7.994 1.00 94.50 85 MET A C 1
ATOM 711 O O . MET A 1 85 ? -10.451 -0.305 -7.842 1.00 94.50 85 MET A O 1
ATOM 715 N N . ARG A 1 86 ? -9.843 -2.062 -9.115 1.00 95.50 86 ARG A N 1
ATOM 716 C CA . ARG A 1 86 ? -9.364 -1.288 -10.263 1.00 95.50 86 ARG A CA 1
ATOM 717 C C . ARG A 1 86 ? -10.043 -1.768 -11.535 1.00 95.50 86 ARG A C 1
ATOM 719 O O . ARG A 1 86 ? -9.984 -2.945 -11.870 1.00 95.50 86 ARG A O 1
ATOM 726 N N . SER A 1 87 ? -10.671 -0.850 -12.262 1.00 98.00 87 SER A N 1
ATOM 727 C CA . SER A 1 87 ? -11.107 -1.126 -13.631 1.00 98.00 87 SER A CA 1
ATOM 728 C C . SER A 1 87 ? -9.888 -1.173 -14.553 1.00 98.00 87 SER A C 1
ATOM 730 O O . SER A 1 87 ? -8.996 -0.331 -14.441 1.00 98.00 87 SER A O 1
ATOM 732 N N . SER A 1 88 ? -9.835 -2.155 -15.449 1.00 97.56 88 SER A N 1
ATOM 733 C CA . SER A 1 88 ? -8.740 -2.324 -16.400 1.00 97.56 88 SER A CA 1
ATOM 734 C C . SER A 1 88 ? -9.267 -2.862 -17.724 1.00 97.56 88 SER A C 1
ATOM 736 O O . SER A 1 88 ? -10.191 -3.668 -17.727 1.00 97.56 88 SER A O 1
ATOM 738 N N . ASP A 1 89 ? -8.647 -2.430 -18.822 1.00 98.38 89 ASP A N 1
ATOM 739 C CA . ASP A 1 89 ? -8.870 -2.986 -20.163 1.00 98.38 89 ASP A CA 1
ATOM 740 C C . ASP A 1 89 ? -7.967 -4.206 -20.445 1.00 98.38 89 ASP A C 1
ATOM 742 O O . ASP A 1 89 ? -7.966 -4.728 -21.556 1.00 98.38 89 ASP A O 1
ATOM 746 N N . LEU A 1 90 ? -7.147 -4.620 -19.472 1.00 98.31 90 LEU A N 1
ATOM 747 C CA . LEU A 1 90 ? -6.246 -5.766 -19.590 1.00 98.31 90 LEU A CA 1
ATOM 748 C C . LEU A 1 90 ? -6.961 -7.062 -19.212 1.00 98.31 90 LEU A C 1
ATOM 750 O O . LEU A 1 90 ? -7.707 -7.100 -18.232 1.00 98.31 90 LEU A O 1
ATOM 754 N N . GLU A 1 91 ? -6.651 -8.134 -19.937 1.00 98.25 91 GLU A N 1
ATOM 755 C CA . GLU A 1 91 ? -7.025 -9.486 -19.530 1.00 98.25 91 GLU A CA 1
ATOM 756 C C . GLU A 1 91 ? -6.206 -9.938 -18.310 1.00 98.25 91 GLU A C 1
ATOM 758 O O . GLU A 1 91 ? -5.148 -9.386 -17.998 1.00 98.25 91 GLU A O 1
ATOM 763 N N . SER A 1 92 ? -6.708 -10.952 -17.602 1.00 97.88 92 SER A N 1
ATOM 764 C CA . SER A 1 92 ? -6.185 -11.348 -16.283 1.00 97.88 92 SER A CA 1
ATOM 765 C C . SER A 1 92 ? -4.671 -11.614 -16.233 1.00 97.88 92 SER A C 1
ATOM 767 O O . SER A 1 92 ? -4.002 -11.062 -15.360 1.00 97.88 92 SER A O 1
ATOM 769 N N . ASP A 1 93 ? -4.115 -12.379 -17.177 1.00 98.19 93 ASP A N 1
ATOM 770 C CA . ASP A 1 93 ? -2.678 -12.696 -17.204 1.00 98.19 93 ASP A CA 1
ATOM 771 C C . ASP A 1 93 ? -1.820 -11.441 -17.428 1.00 98.19 93 ASP A C 1
ATOM 773 O O . ASP A 1 93 ? -0.836 -11.209 -16.726 1.00 98.19 93 ASP A O 1
ATOM 777 N N . GLU A 1 94 ? -2.230 -10.572 -18.356 1.00 98.19 94 GLU A N 1
ATOM 778 C CA . GLU A 1 94 ? -1.526 -9.319 -18.639 1.00 98.19 94 GLU A CA 1
ATOM 779 C C . GLU A 1 94 ? -1.612 -8.343 -17.462 1.00 98.19 94 GLU A C 1
ATOM 781 O O . GLU A 1 94 ? -0.649 -7.633 -17.168 1.00 98.19 94 GLU A O 1
ATOM 786 N N . TYR A 1 95 ? -2.752 -8.305 -16.766 1.00 97.69 95 TYR A N 1
ATOM 787 C CA . TYR A 1 95 ? -2.937 -7.484 -15.573 1.00 97.69 95 TYR A CA 1
ATOM 788 C C . TYR A 1 95 ? -1.996 -7.922 -14.441 1.00 97.69 95 TYR A C 1
ATOM 790 O O . TYR A 1 95 ? -1.340 -7.076 -13.826 1.00 97.69 95 TYR A O 1
ATOM 798 N N . ILE A 1 96 ? -1.885 -9.234 -14.203 1.00 97.56 96 ILE A N 1
ATOM 799 C CA . ILE A 1 96 ? -0.998 -9.804 -13.180 1.00 97.56 96 ILE A CA 1
ATOM 800 C C . ILE A 1 96 ? 0.464 -9.498 -13.511 1.00 97.56 96 ILE A C 1
ATOM 802 O O . ILE A 1 96 ? 1.151 -8.894 -12.685 1.00 97.56 96 ILE A O 1
ATOM 806 N N . SER A 1 97 ? 0.923 -9.817 -14.725 1.00 96.50 97 SER A N 1
ATOM 807 C CA . SER A 1 97 ? 2.317 -9.578 -15.128 1.00 96.50 97 SER A CA 1
ATOM 808 C C . SER A 1 97 ? 2.691 -8.097 -15.183 1.00 96.50 97 SER A C 1
ATOM 810 O O . SER A 1 97 ? 3.866 -7.744 -15.097 1.00 96.50 97 SER A O 1
ATOM 812 N N . LYS A 1 98 ? 1.710 -7.201 -15.343 1.00 95.31 98 LYS A N 1
ATOM 813 C CA . LYS A 1 98 ? 1.959 -5.758 -15.371 1.00 95.31 98 LYS A CA 1
ATOM 814 C C . LYS A 1 98 ? 2.080 -5.134 -13.984 1.00 95.31 98 LYS A C 1
ATOM 816 O O . LYS A 1 98 ? 2.850 -4.186 -13.838 1.00 95.31 98 LYS A O 1
ATOM 821 N N . PHE A 1 99 ? 1.291 -5.590 -13.012 1.00 94.06 99 PHE A N 1
ATOM 822 C CA . PHE A 1 99 ? 1.137 -4.892 -11.730 1.00 94.06 99 PHE A CA 1
ATOM 823 C C . PHE A 1 99 ? 1.579 -5.685 -10.493 1.00 94.06 99 PHE A C 1
ATOM 825 O O . PHE A 1 99 ? 1.780 -5.048 -9.463 1.00 94.06 99 PHE A O 1
ATOM 832 N N . TYR A 1 100 ? 1.703 -7.016 -10.557 1.00 93.94 100 TYR A N 1
ATOM 833 C CA . TYR A 1 100 ? 1.886 -7.855 -9.358 1.00 93.94 100 TYR A CA 1
ATOM 834 C C . TYR A 1 100 ? 3.010 -8.887 -9.460 1.00 93.94 100 TYR A C 1
ATOM 836 O O . TYR A 1 100 ? 3.724 -9.074 -8.484 1.00 93.94 100 TYR A O 1
ATOM 844 N N . ASP A 1 101 ? 3.136 -9.574 -10.597 1.00 95.69 101 ASP A N 1
ATOM 845 C CA . ASP A 1 101 ? 4.180 -10.581 -10.835 1.00 95.69 101 ASP A CA 1
ATOM 846 C C . ASP A 1 101 ? 5.062 -10.116 -11.992 1.00 95.69 101 ASP A C 1
ATOM 848 O O . ASP A 1 101 ? 4.986 -10.600 -13.124 1.00 95.69 101 ASP A O 1
ATOM 852 N N . THR A 1 102 ? 5.811 -9.050 -11.727 1.00 93.88 102 THR A N 1
ATOM 853 C CA . THR A 1 102 ? 6.625 -8.361 -12.730 1.00 93.88 102 THR A CA 1
ATOM 854 C C . THR A 1 102 ? 8.024 -8.962 -12.862 1.00 93.88 102 THR A C 1
ATOM 856 O O . THR A 1 102 ? 8.738 -8.628 -13.809 1.00 93.88 102 THR A O 1
ATOM 859 N N . GLY A 1 103 ? 8.435 -9.811 -11.914 1.00 94.69 103 GLY A N 1
ATOM 860 C CA . GLY A 1 103 ? 9.790 -10.356 -11.804 1.00 94.69 103 GLY A CA 1
ATOM 861 C C . GLY A 1 103 ? 10.815 -9.356 -11.256 1.00 94.69 103 GLY A C 1
ATOM 862 O O . GLY A 1 103 ? 12.007 -9.653 -11.213 1.00 94.69 103 GLY A O 1
ATOM 863 N N . CYS A 1 104 ? 10.369 -8.165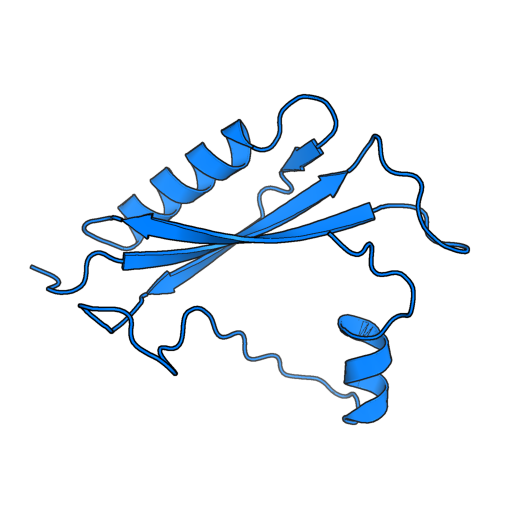 -10.852 1.00 94.44 104 CYS A N 1
ATOM 864 C CA . CYS A 1 104 ? 11.205 -7.070 -10.355 1.00 94.44 104 CYS A CA 1
ATOM 865 C C . CYS A 1 104 ? 10.921 -6.734 -8.881 1.00 94.44 104 CYS A C 1
ATOM 867 O O . CYS A 1 104 ? 11.338 -5.682 -8.392 1.00 94.44 104 CYS A O 1
ATOM 869 N N . GLU A 1 105 ? 10.191 -7.596 -8.176 1.00 94.50 105 GLU A N 1
ATOM 870 C CA . GLU A 1 105 ? 9.857 -7.439 -6.768 1.00 94.50 105 GLU A CA 1
ATOM 871 C C . GLU A 1 105 ? 11.080 -7.717 -5.885 1.00 94.50 105 GLU A C 1
ATOM 873 O O . GLU A 1 105 ? 11.765 -8.733 -6.016 1.00 94.50 105 GLU A O 1
ATOM 878 N N . HIS A 1 106 ? 11.329 -6.835 -4.918 1.00 91.81 106 HIS A N 1
ATOM 879 C CA . HIS A 1 106 ? 12.265 -7.120 -3.837 1.00 91.81 106 HIS A CA 1
ATOM 880 C C . HIS A 1 106 ? 11.545 -7.958 -2.777 1.00 91.81 106 HIS A C 1
ATOM 882 O O . HIS A 1 106 ? 10.524 -7.537 -2.238 1.00 91.81 106 HIS A O 1
ATOM 888 N N . SER A 1 107 ? 12.074 -9.141 -2.462 1.00 84.19 107 SER A N 1
ATOM 889 C CA . SER A 1 107 ? 11.580 -9.930 -1.327 1.00 84.19 107 SER A CA 1
ATOM 890 C C . SER A 1 107 ? 12.076 -9.317 -0.013 1.00 84.19 107 SER A C 1
ATOM 892 O O . SER A 1 107 ? 13.275 -9.056 0.113 1.00 84.19 107 SER A O 1
ATOM 894 N N . GLN A 1 108 ? 11.168 -9.095 0.941 1.00 63.50 108 GLN A N 1
ATOM 895 C CA . GLN A 1 108 ? 11.492 -8.738 2.330 1.00 63.50 108 GLN A CA 1
ATOM 896 C C . GLN A 1 108 ? 11.484 -9.975 3.231 1.00 63.50 108 GLN A C 1
ATOM 898 O O . GLN A 1 108 ? 10.633 -10.865 3.001 1.00 63.50 108 GLN A O 1
#

InterPro domains:
  IPR025630 Protein of unknown function DUF4288 [PF14119] (6-83)

Radius of gyration: 16.1 Å; chains: 1; bounding box: 39×28×38 Å